Protein AF-A0A1L4FRP1-F1 (afdb_monomer)

Foldseek 3Di:
DFWAWDWDDDPNFTWIWTWDDDDDPDPTDDIATQGTPVVLCVVLVNDDCVLLRVLRRVFDPPDDSVVSSVSSVVVSVVSSVVPVVVVVVVVVVVVVPD

Solvent-accessible surface area (backbone atoms only — not comparable to full-atom values): 5784 Å² total; per-residue (Å²): 127,47,30,42,68,42,78,43,82,51,96,95,40,46,32,31,31,42,31,31,72,44,67,95,92,57,61,74,65,54,74,37,81,76,45,48,41,64,62,50,28,62,78,40,70,48,90,55,70,69,82,51,37,61,54,33,53,68,42,61,70,86,50,54,68,65,57,39,50,52,50,49,54,57,64,46,59,69,55,40,60,54,57,65,49,55,56,56,56,55,59,61,62,70,68,75,78,117

Nearest PDB structures (foldseek):
  5nbq-assembly1_G  TM=6.083E-01  e=4.442E+00  Borreliella burgdorferi
  8qbn-assembly1_Y  TM=4.704E-01  e=4.442E+00  Homo sapiens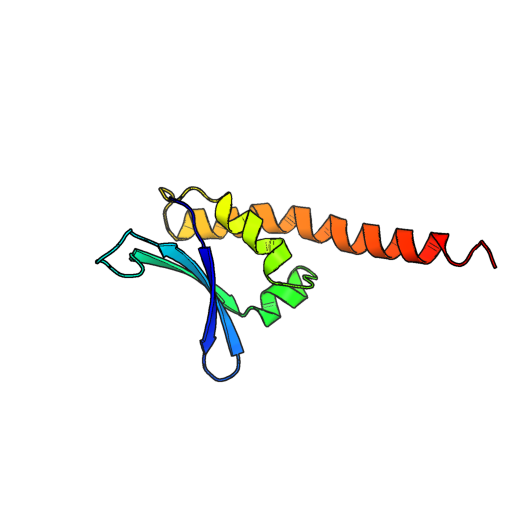
  1c8o-assembly1_A  TM=4.047E-01  e=7.474E+00  Cowpox virus
  5yvq-assembly1_A  TM=3.290E-01  e=8.512E+00  Muvirus mu

Structure (mmCIF, N/CA/C/O backbone):
data_AF-A0A1L4FRP1-F1
#
_entry.id   AF-A0A1L4FRP1-F1
#
loop_
_atom_site.group_PDB
_atom_site.id
_atom_site.type_symbol
_atom_site.label_atom_id
_atom_site.label_alt_id
_atom_site.label_comp_id
_atom_site.label_asym_id
_atom_site.label_entity_id
_atom_site.label_seq_id
_atom_site.pdbx_PDB_ins_code
_atom_site.Cartn_x
_atom_site.Cartn_y
_atom_site.Cartn_z
_atom_site.occupancy
_atom_site.B_iso_or_equiv
_atom_site.auth_seq_id
_atom_site.auth_comp_id
_atom_site.auth_asym_id
_atom_site.auth_atom_id
_atom_site.pdbx_PDB_model_num
ATOM 1 N N . MET A 1 1 ? 6.339 -2.616 -16.419 1.00 69.31 1 MET A N 1
ATOM 2 C CA . MET A 1 1 ? 6.358 -3.382 -15.150 1.00 69.31 1 MET A CA 1
ATOM 3 C C . MET A 1 1 ? 5.771 -2.464 -14.110 1.00 69.31 1 MET A C 1
ATOM 5 O O . MET A 1 1 ? 6.234 -1.338 -14.045 1.00 69.31 1 MET A O 1
ATOM 9 N N . ASN A 1 2 ? 4.782 -2.918 -13.345 1.00 75.56 2 ASN A N 1
ATOM 10 C CA . ASN A 1 2 ? 4.102 -2.069 -12.369 1.00 75.56 2 ASN A CA 1
ATOM 11 C C . ASN A 1 2 ? 4.174 -2.732 -10.994 1.00 75.56 2 ASN A C 1
ATOM 13 O O . ASN A 1 2 ? 4.260 -3.963 -10.899 1.00 75.56 2 ASN A O 1
ATOM 17 N N . TYR A 1 3 ? 4.122 -1.927 -9.935 1.00 82.62 3 TYR A N 1
ATOM 18 C CA . TYR A 1 3 ? 3.910 -2.462 -8.600 1.00 82.62 3 TYR A CA 1
ATOM 19 C C . TYR A 1 3 ? 2.464 -2.940 -8.448 1.00 82.62 3 TYR A C 1
ATOM 21 O O . TYR A 1 3 ? 1.508 -2.229 -8.752 1.00 82.62 3 TYR A O 1
ATOM 29 N N . ASN A 1 4 ? 2.317 -4.148 -7.915 1.00 84.25 4 ASN A N 1
ATOM 30 C CA . ASN A 1 4 ? 1.053 -4.691 -7.456 1.00 84.25 4 ASN A CA 1
ATOM 31 C C . ASN A 1 4 ? 0.941 -4.518 -5.947 1.00 84.25 4 ASN A C 1
ATOM 33 O O . ASN A 1 4 ? 1.880 -4.794 -5.198 1.00 84.25 4 ASN A O 1
ATOM 37 N N . LEU A 1 5 ? -0.230 -4.084 -5.501 1.00 87.44 5 LEU A N 1
ATOM 38 C CA . LEU A 1 5 ? -0.518 -3.937 -4.087 1.00 87.44 5 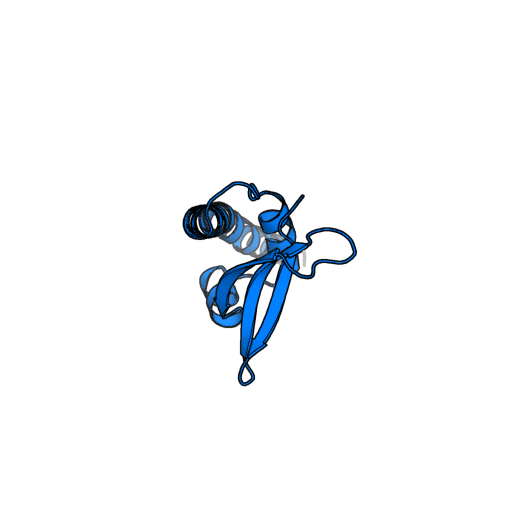LEU A CA 1
ATOM 39 C C . LEU A 1 5 ? -1.047 -5.261 -3.526 1.00 87.44 5 LEU A C 1
ATOM 41 O O . LEU A 1 5 ? -2.083 -5.763 -3.965 1.00 87.44 5 LEU A O 1
ATOM 45 N N . CYS A 1 6 ? -0.346 -5.819 -2.544 1.00 86.31 6 CYS A N 1
ATOM 46 C CA . CYS A 1 6 ? -0.690 -7.090 -1.922 1.00 86.31 6 CYS A CA 1
ATOM 47 C C . CYS A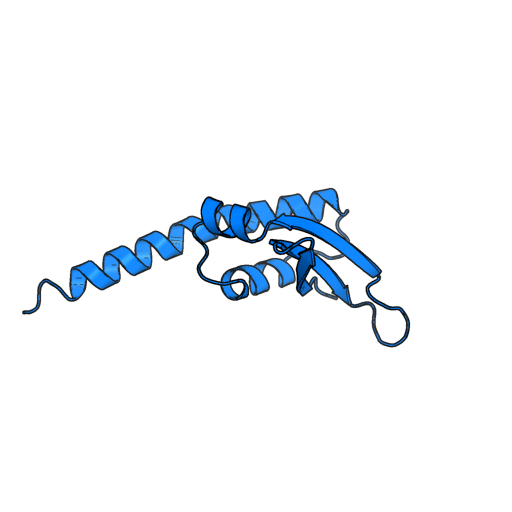 1 6 ? -0.906 -6.927 -0.417 1.00 86.31 6 CYS A C 1
ATOM 49 O O . CYS A 1 6 ? -0.165 -6.216 0.264 1.00 86.31 6 CYS A O 1
ATOM 51 N N . LYS A 1 7 ? -1.901 -7.646 0.116 1.00 88.19 7 LYS A N 1
ATOM 52 C CA . LYS A 1 7 ? -2.057 -7.841 1.560 1.00 88.19 7 LYS A CA 1
ATOM 53 C C . LYS A 1 7 ? -1.440 -9.172 1.943 1.00 88.19 7 LYS A C 1
ATOM 55 O O . LYS A 1 7 ? -1.809 -10.210 1.402 1.00 88.19 7 LYS A O 1
ATOM 60 N N . LYS A 1 8 ? -0.545 -9.145 2.916 1.00 87.19 8 LYS A N 1
ATOM 61 C CA . LYS A 1 8 ? 0.028 -10.329 3.538 1.00 87.19 8 LYS A CA 1
ATOM 62 C C . LYS A 1 8 ? -0.536 -10.456 4.943 1.00 87.19 8 LYS A C 1
ATOM 64 O O . LYS A 1 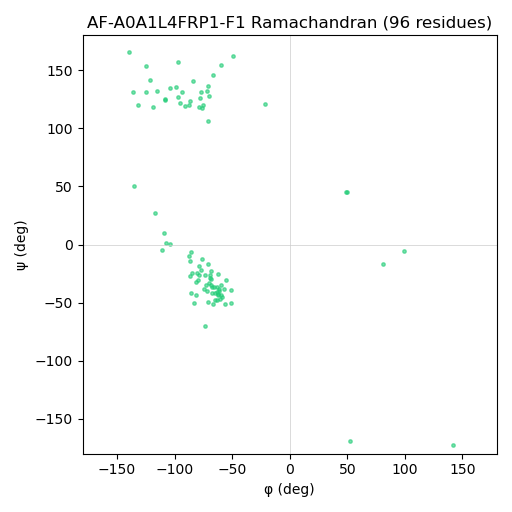8 ? -0.438 -9.521 5.730 1.00 87.19 8 LYS A O 1
ATOM 69 N N . LYS A 1 9 ? -1.134 -11.600 5.272 1.00 87.12 9 LYS A N 1
ATOM 70 C CA . LYS A 1 9 ? -1.569 -11.870 6.645 1.00 87.12 9 LYS A CA 1
ATOM 71 C C . LYS A 1 9 ? -0.336 -12.209 7.487 1.00 87.12 9 LYS A C 1
ATOM 73 O O . LYS A 1 9 ? 0.374 -13.162 7.181 1.00 87.12 9 LYS A O 1
ATOM 78 N N . GLN A 1 10 ? -0.077 -11.420 8.521 1.00 84.06 10 GLN A N 1
ATOM 79 C CA . GLN A 1 10 ? 0.997 -11.629 9.487 1.00 84.06 10 GLN A CA 1
ATOM 80 C C . GLN A 1 10 ? 0.425 -11.496 10.894 1.00 84.06 10 GLN A C 1
ATOM 82 O O . GLN A 1 10 ? -0.108 -10.451 11.251 1.00 84.06 10 GLN A O 1
ATOM 87 N N . ASN A 1 11 ? 0.535 -12.566 11.683 1.00 82.69 11 ASN A N 1
ATOM 88 C CA . ASN A 1 11 ? 0.115 -12.600 13.086 1.00 82.69 11 ASN A CA 1
ATOM 89 C C . ASN A 1 11 ? -1.318 -12.072 13.326 1.00 82.69 11 ASN A C 1
ATOM 91 O O . ASN A 1 11 ? -1.553 -11.228 14.185 1.00 82.69 11 ASN A O 1
ATOM 95 N N . GLY A 1 12 ? -2.270 -12.496 12.488 1.00 85.62 12 GLY A N 1
ATOM 96 C CA . GLY A 1 12 ? -3.671 -12.055 12.558 1.00 85.62 12 GLY A CA 1
ATOM 97 C C . GLY A 1 12 ? -3.963 -10.692 11.921 1.00 85.62 12 GLY A C 1
ATOM 98 O O . GLY A 1 12 ? -5.113 -10.440 11.575 1.00 85.62 12 GLY A O 1
ATOM 99 N N . LYS A 1 13 ? -2.944 -9.865 11.666 1.00 88.19 13 LYS A N 1
ATOM 100 C CA . LYS A 1 13 ? -3.079 -8.554 11.021 1.00 88.19 13 LYS A CA 1
ATOM 101 C C . LYS A 1 13 ? -2.784 -8.621 9.528 1.00 88.19 13 LYS A C 1
ATOM 103 O O . LYS A 1 13 ? -2.074 -9.507 9.046 1.00 88.19 13 LYS A O 1
ATOM 108 N N . TYR A 1 14 ? -3.306 -7.655 8.781 1.00 90.00 14 TYR A N 1
ATOM 109 C CA . TYR A 1 14 ? -2.980 -7.492 7.367 1.00 90.00 14 TYR A CA 1
ATOM 110 C C . TYR A 1 14 ? -1.853 -6.479 7.207 1.00 90.00 14 TYR A C 1
ATOM 112 O O . TYR A 1 14 ? -1.983 -5.329 7.610 1.00 90.00 14 TYR A O 1
ATOM 120 N N . TYR A 1 15 ? -0.758 -6.905 6.592 1.00 90.50 15 TYR A N 1
ATOM 121 C CA . TYR A 1 15 ? 0.374 -6.065 6.237 1.00 90.50 15 TYR A CA 1
ATOM 122 C C . TYR A 1 15 ? 0.353 -5.762 4.740 1.00 90.50 15 TYR A C 1
ATOM 124 O O . TYR A 1 15 ? 0.120 -6.647 3.916 1.00 90.50 15 TYR A O 1
ATOM 132 N N . LEU A 1 16 ? 0.570 -4.506 4.383 1.00 89.88 16 LEU A N 1
ATOM 133 C CA . LEU A 1 16 ? 0.543 -4.013 3.016 1.00 89.88 16 LEU A CA 1
ATOM 134 C C . LEU A 1 16 ? 1.941 -4.019 2.409 1.00 89.88 16 LEU A C 1
ATOM 136 O O . LEU A 1 16 ? 2.900 -3.511 2.998 1.00 89.88 16 LEU A O 1
ATOM 140 N N . VAL A 1 17 ? 2.039 -4.578 1.206 1.00 90.12 17 VAL A N 1
ATOM 141 C CA . VAL A 1 17 ? 3.298 -4.734 0.482 1.00 90.12 17 VAL A CA 1
ATOM 142 C C . VAL A 1 17 ? 3.096 -4.353 -0.980 1.00 90.12 17 VAL A C 1
ATOM 144 O O . VAL A 1 17 ? 2.161 -4.833 -1.621 1.00 90.12 17 VAL A O 1
ATOM 147 N N . LEU A 1 18 ? 3.987 -3.521 -1.518 1.00 88.31 18 LEU A N 1
ATOM 148 C CA . LEU A 1 18 ? 4.119 -3.318 -2.961 1.00 88.31 18 LEU A CA 1
ATOM 149 C C . LEU A 1 18 ? 5.056 -4.385 -3.514 1.00 88.31 18 LEU A C 1
ATOM 151 O O . LEU A 1 18 ? 6.193 -4.497 -3.061 1.00 88.31 18 LEU A O 1
ATOM 155 N N . ALA A 1 19 ? 4.597 -5.162 -4.484 1.00 86.81 19 ALA A N 1
ATOM 156 C CA . ALA A 1 19 ? 5.374 -6.231 -5.087 1.00 86.81 19 ALA A CA 1
ATOM 157 C C . ALA A 1 19 ? 5.449 -6.057 -6.604 1.00 86.81 19 ALA A C 1
ATOM 159 O O . ALA A 1 19 ? 4.427 -5.880 -7.264 1.00 86.81 19 ALA A O 1
ATOM 160 N N . ILE A 1 20 ? 6.650 -6.151 -7.173 1.00 81.44 20 ILE A N 1
ATOM 161 C CA . ILE A 1 20 ? 6.820 -6.225 -8.629 1.00 81.44 20 ILE A CA 1
ATOM 162 C C . ILE A 1 20 ? 6.818 -7.695 -9.029 1.00 81.44 20 ILE A C 1
ATOM 164 O O . ILE A 1 20 ? 7.701 -8.465 -8.631 1.00 81.44 20 ILE A O 1
ATOM 168 N N . SER A 1 21 ? 5.852 -8.080 -9.857 1.00 68.62 21 SER A N 1
ATOM 169 C CA . SER A 1 21 ? 5.897 -9.365 -10.547 1.00 68.62 21 SER A CA 1
ATOM 170 C C . SER A 1 21 ? 6.990 -9.307 -11.615 1.00 68.62 21 SER A C 1
ATOM 172 O O . SER A 1 21 ? 6.827 -8.664 -12.652 1.00 68.62 21 SER A O 1
ATOM 174 N N . LYS A 1 22 ? 8.123 -9.973 -11.368 1.00 60.12 22 LYS A N 1
ATOM 175 C CA . LYS A 1 22 ? 9.075 -10.298 -12.435 1.00 60.12 22 LYS A CA 1
ATOM 176 C C . LYS A 1 22 ? 8.482 -11.492 -13.182 1.00 60.12 22 LYS A C 1
ATOM 178 O O . LYS A 1 22 ? 8.072 -12.457 -12.549 1.00 60.12 22 LYS A O 1
ATOM 183 N N . GLY A 1 23 ? 8.343 -11.379 -14.501 1.00 54.34 23 GLY A N 1
ATOM 184 C CA . GLY A 1 23 ? 7.654 -12.361 -15.342 1.00 54.34 23 GLY A CA 1
ATOM 185 C C . GLY A 1 23 ? 8.076 -13.823 -15.119 1.00 54.34 23 GLY A C 1
ATOM 186 O O . GLY A 1 23 ? 9.121 -14.117 -14.536 1.00 54.34 23 GLY A O 1
ATOM 187 N N . PHE A 1 24 ? 7.201 -14.715 -15.591 1.00 43.19 24 PHE A N 1
ATOM 188 C CA . PHE A 1 24 ? 7.222 -16.181 -15.509 1.00 43.19 24 PHE A CA 1
ATOM 189 C C . PHE A 1 24 ? 8.619 -16.796 -15.260 1.00 43.19 24 PHE A C 1
ATOM 191 O O . PHE A 1 24 ? 9.518 -16.659 -16.084 1.00 43.19 24 PHE A O 1
ATOM 198 N N . LYS A 1 25 ? 8.743 -17.538 -14.144 1.00 50.03 25 LYS A N 1
ATOM 199 C CA . LYS A 1 25 ? 9.893 -18.341 -13.649 1.00 50.03 25 LYS A CA 1
ATOM 200 C C . LYS A 1 25 ? 10.814 -17.743 -12.569 1.00 50.03 25 LYS A C 1
ATOM 202 O O . LYS A 1 25 ? 11.629 -18.497 -12.048 1.00 50.03 25 LYS A O 1
ATOM 207 N N . LYS A 1 26 ? 10.685 -16.477 -12.141 1.00 49.16 26 LYS A N 1
ATOM 208 C CA . LYS A 1 26 ? 11.539 -15.913 -11.059 1.00 49.16 26 LYS A CA 1
ATOM 209 C C . LYS A 1 26 ? 10.793 -15.097 -9.987 1.00 49.16 26 LYS A C 1
ATOM 211 O O . LYS A 1 26 ? 11.220 -13.999 -9.659 1.00 49.16 26 LYS A O 1
ATOM 216 N N . GLY A 1 27 ? 9.720 -15.647 -9.411 1.00 55.56 27 GLY A N 1
ATOM 217 C CA . GLY A 1 27 ? 9.106 -15.153 -8.163 1.00 55.56 27 GLY A CA 1
ATOM 218 C C . GLY A 1 27 ? 8.750 -13.652 -8.102 1.00 55.56 27 GLY A C 1
ATOM 219 O O . GLY A 1 27 ? 8.766 -12.924 -9.093 1.00 55.56 27 GLY A O 1
ATOM 220 N N . TYR A 1 28 ? 8.404 -13.170 -6.907 1.00 55.44 28 TYR A N 1
ATOM 221 C CA . TYR A 1 28 ? 8.313 -11.731 -6.642 1.00 55.44 28 TYR A CA 1
ATOM 222 C C . TYR A 1 28 ? 9.729 -11.192 -6.438 1.00 55.44 28 TYR A C 1
ATOM 224 O O . TYR A 1 28 ? 10.414 -11.630 -5.519 1.00 55.44 28 TYR A O 1
ATOM 232 N N . GLY A 1 29 ? 10.177 -10.270 -7.294 1.00 64.69 29 GLY A N 1
ATOM 233 C CA . GLY A 1 29 ? 11.542 -9.741 -7.228 1.00 64.69 29 GLY A CA 1
ATOM 234 C C . GLY A 1 29 ? 11.733 -8.788 -6.049 1.00 64.69 29 GLY A C 1
ATOM 235 O O . GLY A 1 29 ? 12.412 -9.109 -5.080 1.00 64.69 29 GLY A O 1
ATOM 236 N N . SER A 1 30 ? 11.112 -7.610 -6.144 1.00 72.12 30 SER A N 1
ATOM 237 C CA . SER A 1 30 ? 11.190 -6.560 -5.125 1.00 72.12 30 SER A CA 1
ATOM 238 C C . SER A 1 30 ? 9.858 -6.445 -4.397 1.00 72.12 30 SER A C 1
ATOM 240 O O . SER A 1 30 ? 8.817 -6.259 -5.029 1.00 72.12 30 SER A O 1
ATOM 242 N N . GLN A 1 31 ? 9.914 -6.564 -3.071 1.00 82.75 31 GLN A N 1
ATOM 243 C CA . GLN A 1 31 ? 8.804 -6.306 -2.161 1.00 82.75 31 GLN A CA 1
ATOM 244 C C . GLN A 1 31 ? 9.159 -5.115 -1.272 1.00 82.75 31 GLN A C 1
ATOM 246 O O . GLN A 1 31 ? 10.249 -5.070 -0.698 1.00 82.75 31 GLN A O 1
ATOM 251 N N . ILE A 1 32 ? 8.240 -4.163 -1.156 1.00 87.00 32 ILE A N 1
ATOM 252 C CA . ILE A 1 32 ? 8.388 -2.969 -0.325 1.00 87.00 32 ILE A CA 1
ATOM 253 C C . ILE A 1 32 ? 7.286 -2.990 0.726 1.00 87.00 32 ILE A C 1
ATOM 255 O O . ILE A 1 32 ? 6.100 -2.968 0.399 1.00 87.00 32 ILE A O 1
ATOM 259 N N . GLY A 1 33 ? 7.687 -3.036 1.995 1.00 89.38 33 GLY A N 1
ATOM 260 C CA . GLY A 1 33 ? 6.767 -2.987 3.125 1.00 89.38 33 GLY A CA 1
ATOM 261 C C . GLY A 1 33 ? 6.247 -1.573 3.367 1.00 89.38 33 GLY A C 1
ATOM 262 O O . GLY A 1 33 ? 7.013 -0.660 3.701 1.00 89.38 33 GLY A O 1
ATOM 263 N N . LEU A 1 34 ? 4.935 -1.396 3.226 1.00 88.12 34 LEU A N 1
ATOM 264 C CA . LEU A 1 34 ? 4.281 -0.116 3.477 1.00 88.12 34 LEU A CA 1
ATOM 265 C C . LEU A 1 34 ? 3.932 0.050 4.958 1.00 88.12 34 LEU A C 1
ATOM 267 O O . LEU A 1 34 ? 4.152 1.124 5.513 1.00 88.12 34 LEU A O 1
ATOM 271 N N . GLY A 1 35 ? 3.444 -1.013 5.601 1.00 89.50 35 GLY A N 1
ATOM 272 C CA . GLY A 1 35 ? 2.956 -0.986 6.980 1.00 89.50 35 GLY A CA 1
ATOM 273 C C . GLY A 1 35 ? 1.719 -1.861 7.162 1.00 89.50 35 GLY A C 1
ATOM 274 O O . GLY A 1 35 ? 1.319 -2.582 6.248 1.00 89.50 35 GLY A O 1
ATOM 275 N N . TYR A 1 36 ? 1.094 -1.795 8.335 1.00 90.19 36 TYR A N 1
ATOM 276 C CA . TYR A 1 36 ? -0.179 -2.472 8.575 1.00 90.19 36 TYR A CA 1
ATOM 277 C C . TYR A 1 36 ? -1.315 -1.780 7.819 1.00 90.19 36 TYR A C 1
ATOM 279 O O . TYR A 1 36 ? -1.417 -0.556 7.790 1.00 90.19 36 TYR A O 1
ATOM 287 N N . TRP A 1 37 ? -2.173 -2.582 7.190 1.00 89.06 37 TRP A N 1
ATOM 288 C CA . TRP A 1 37 ? -3.331 -2.089 6.454 1.00 89.06 37 TRP A CA 1
ATOM 289 C C . TRP A 1 37 ? -4.295 -1.338 7.359 1.00 89.06 37 TRP A C 1
ATOM 291 O O . TRP A 1 37 ? -4.809 -0.319 6.932 1.00 89.06 37 TRP A O 1
ATOM 301 N N . GLU A 1 38 ? -4.518 -1.808 8.583 1.00 87.12 38 GLU A N 1
ATOM 302 C CA . GLU A 1 38 ? -5.458 -1.181 9.516 1.00 87.12 38 GLU A CA 1
ATOM 303 C C . GLU A 1 38 ? -5.019 0.241 9.888 1.00 87.12 38 GLU A C 1
ATOM 305 O O . GLU A 1 38 ? -5.801 1.169 9.707 1.00 87.12 38 GLU A O 1
ATOM 310 N N . ASP A 1 39 ? -3.746 0.438 10.246 1.00 87.88 39 ASP A N 1
ATOM 311 C CA . ASP A 1 39 ? -3.174 1.765 10.502 1.00 87.88 39 ASP A CA 1
ATOM 312 C C . ASP A 1 39 ? -3.277 2.700 9.288 1.00 87.88 39 ASP A C 1
ATOM 314 O O . ASP A 1 39 ? -3.645 3.865 9.415 1.00 87.88 39 ASP A O 1
ATOM 318 N N . ILE A 1 40 ? -2.955 2.207 8.086 1.00 85.00 40 ILE A N 1
ATOM 319 C CA . ILE A 1 40 ? -3.034 3.013 6.856 1.00 85.00 40 ILE A CA 1
ATOM 320 C C . ILE A 1 40 ? -4.498 3.340 6.536 1.00 85.00 40 ILE A C 1
ATOM 322 O O . ILE A 1 40 ? -4.819 4.467 6.163 1.00 85.00 40 ILE A O 1
ATOM 326 N N . LYS A 1 41 ? -5.394 2.366 6.694 1.00 84.38 41 LYS A N 1
ATOM 327 C CA . LYS A 1 41 ? -6.826 2.524 6.461 1.00 84.38 41 LYS A CA 1
ATOM 328 C C . LYS A 1 41 ? -7.405 3.595 7.378 1.00 84.38 41 LYS A C 1
ATOM 330 O O . LYS A 1 41 ? -8.115 4.468 6.893 1.00 84.38 41 LYS A O 1
ATOM 335 N N . GLU A 1 42 ? -7.073 3.553 8.663 1.00 84.38 42 GLU A N 1
ATOM 336 C CA . GLU A 1 42 ? -7.528 4.527 9.655 1.00 84.38 42 GLU A CA 1
ATOM 337 C C . GLU A 1 42 ? -6.929 5.914 9.389 1.00 84.38 42 GLU A C 1
ATOM 339 O O . GLU A 1 42 ? -7.660 6.889 9.214 1.00 84.38 42 GLU A O 1
ATOM 344 N N . LYS A 1 43 ? -5.603 5.992 9.229 1.00 84.69 43 LYS A N 1
ATOM 345 C CA . LYS A 1 43 ? -4.874 7.252 9.023 1.00 84.69 43 LYS A CA 1
ATOM 346 C C . LYS A 1 43 ? -5.307 8.015 7.773 1.00 84.69 43 LYS A C 1
ATOM 348 O O . LYS A 1 43 ? -5.280 9.242 7.771 1.00 84.69 43 LYS A O 1
ATOM 353 N N . TYR A 1 44 ? -5.662 7.297 6.710 1.00 80.12 44 TYR A N 1
ATOM 354 C CA . TYR A 1 44 ? -6.055 7.882 5.427 1.00 80.12 44 TYR A CA 1
ATOM 355 C C . TYR A 1 44 ? -7.552 7.727 5.126 1.00 80.12 44 TYR A C 1
ATOM 357 O O . TYR A 1 44 ? -7.970 8.032 4.008 1.00 80.12 44 TYR A O 1
ATOM 365 N N . SER A 1 45 ? -8.362 7.284 6.097 1.00 79.88 45 SER A N 1
ATOM 366 C CA . SER A 1 45 ? -9.816 7.086 5.947 1.00 79.88 45 SER A CA 1
ATOM 367 C C . SER A 1 45 ? -10.193 6.299 4.682 1.00 79.88 45 SER A C 1
ATOM 369 O O . SER A 1 45 ? -11.083 6.681 3.923 1.00 79.88 45 SER A O 1
ATOM 371 N N . LEU A 1 46 ? -9.476 5.205 4.423 1.00 80.62 46 LEU A N 1
ATOM 372 C CA . LEU A 1 46 ? -9.689 4.375 3.239 1.00 80.62 46 LEU A CA 1
ATOM 373 C C . LEU A 1 46 ? -10.822 3.379 3.488 1.00 80.62 46 LEU A C 1
ATOM 375 O O . LEU A 1 46 ? -10.918 2.780 4.560 1.00 80.62 46 LEU A O 1
ATOM 379 N N . SER A 1 47 ? -11.655 3.144 2.478 1.00 80.06 47 SER A N 1
ATOM 380 C CA . SER A 1 47 ? -12.688 2.108 2.563 1.00 80.06 47 SER A CA 1
ATOM 381 C C . SER A 1 47 ? -12.101 0.742 2.221 1.00 80.06 47 SER A C 1
ATOM 383 O O . SER A 1 47 ? -12.207 -0.199 3.015 1.00 80.06 47 SER A O 1
ATOM 385 N N . SER A 1 48 ? -11.392 0.662 1.091 1.00 81.69 48 SER A N 1
ATOM 386 C CA . SER A 1 48 ? -10.866 -0.583 0.546 1.00 81.69 48 SER A CA 1
ATOM 387 C C . SER A 1 48 ? -9.454 -0.425 -0.014 1.00 81.69 48 SER A C 1
ATOM 389 O O . SER A 1 48 ? -8.934 0.665 -0.223 1.00 81.69 48 SER A O 1
ATOM 391 N N . ILE A 1 49 ? -8.795 -1.562 -0.253 1.00 82.00 49 ILE A N 1
ATOM 392 C CA . ILE A 1 49 ? -7.471 -1.572 -0.894 1.00 82.00 49 ILE A CA 1
ATOM 393 C C . ILE A 1 49 ? -7.543 -1.147 -2.364 1.00 82.00 49 ILE A C 1
ATOM 395 O O . ILE A 1 49 ? -6.545 -0.724 -2.933 1.00 82.00 49 ILE A O 1
ATOM 399 N N . GLU A 1 50 ? -8.710 -1.275 -2.986 1.00 81.44 50 GLU A N 1
ATOM 400 C CA . GLU A 1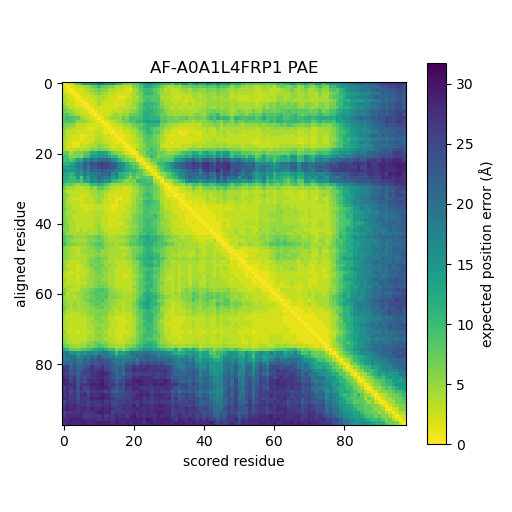 50 ? -8.920 -0.931 -4.391 1.00 81.44 50 GLU A CA 1
ATOM 401 C C . GLU A 1 50 ? -8.705 0.562 -4.644 1.00 81.44 50 GLU A C 1
ATOM 403 O O . GLU A 1 50 ? -8.038 0.902 -5.619 1.00 81.44 50 GLU A O 1
ATOM 408 N N . ASP A 1 51 ? -9.103 1.421 -3.696 1.00 76.88 51 ASP A N 1
ATOM 409 C CA . ASP A 1 51 ? -8.874 2.873 -3.728 1.00 76.88 51 ASP A CA 1
ATOM 410 C C . ASP A 1 51 ? -7.389 3.242 -3.897 1.00 76.88 51 ASP A C 1
ATOM 412 O O . ASP A 1 51 ? -7.036 4.263 -4.484 1.00 76.88 51 ASP A O 1
ATOM 416 N N . ILE A 1 52 ? -6.495 2.394 -3.382 1.00 84.25 52 ILE A N 1
ATOM 417 C CA . ILE A 1 52 ? -5.045 2.628 -3.363 1.00 84.25 52 ILE A CA 1
ATOM 418 C C . ILE A 1 52 ? -4.275 1.688 -4.294 1.00 84.25 52 ILE A C 1
ATOM 420 O O . ILE A 1 52 ? -3.062 1.828 -4.469 1.00 84.25 52 ILE A O 1
ATOM 424 N N . LYS A 1 53 ? -4.969 0.737 -4.923 1.00 84.38 53 LYS A N 1
ATOM 425 C CA . LYS A 1 53 ? -4.382 -0.200 -5.882 1.00 84.38 53 LYS A CA 1
ATOM 426 C C . LYS A 1 53 ? -3.942 0.524 -7.152 1.00 84.38 53 LYS A C 1
ATOM 428 O O . LYS A 1 53 ? -2.885 0.208 -7.693 1.00 84.38 53 LYS A O 1
ATOM 433 N N . GLU A 1 54 ? -4.702 1.526 -7.592 1.00 84.38 54 GLU A N 1
ATOM 434 C CA . GLU A 1 54 ? -4.324 2.358 -8.739 1.00 84.38 54 GLU A CA 1
ATOM 435 C C . GLU A 1 54 ? -3.069 3.193 -8.443 1.00 84.38 54 GLU A C 1
ATOM 437 O O . GLU A 1 54 ? -2.200 3.331 -9.302 1.00 84.38 54 GLU A O 1
ATOM 442 N N . ILE A 1 55 ? -2.924 3.685 -7.206 1.00 85.94 55 ILE A N 1
ATOM 443 C CA . ILE A 1 55 ? -1.739 4.438 -6.771 1.00 85.94 55 ILE A CA 1
ATOM 444 C C . ILE A 1 55 ? -0.480 3.582 -6.921 1.00 85.94 55 ILE A C 1
ATOM 446 O O . ILE A 1 55 ? 0.514 4.064 -7.450 1.00 85.94 55 ILE A O 1
ATOM 450 N N . ALA A 1 56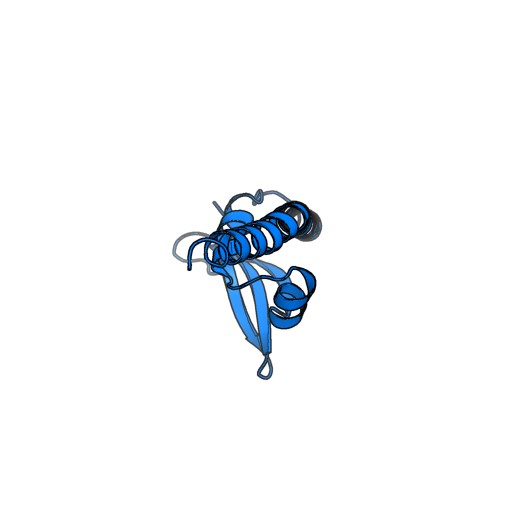 ? -0.536 2.304 -6.533 1.00 85.94 56 ALA A N 1
ATOM 451 C CA . ALA A 1 56 ? 0.583 1.377 -6.701 1.00 85.94 56 ALA A CA 1
ATOM 452 C C . ALA A 1 56 ? 1.033 1.253 -8.166 1.00 85.94 56 ALA A C 1
ATOM 454 O O . ALA A 1 56 ? 2.228 1.220 -8.438 1.00 85.94 56 ALA A O 1
ATOM 455 N N . SER A 1 57 ? 0.091 1.250 -9.113 1.00 84.38 57 SER A N 1
ATOM 456 C CA . SER A 1 57 ? 0.417 1.176 -10.544 1.00 84.38 57 SER A CA 1
ATOM 457 C C . SER A 1 57 ? 1.045 2.454 -11.107 1.00 84.38 57 SER A C 1
ATOM 459 O O . SER A 1 57 ? 1.634 2.392 -12.181 1.00 84.38 57 SER A O 1
ATOM 461 N N . LYS A 1 58 ? 0.939 3.590 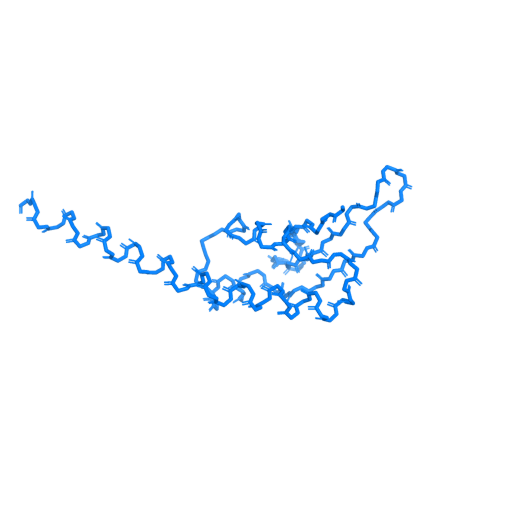-10.401 1.00 85.88 58 LYS A N 1
ATOM 462 C CA . LYS A 1 58 ? 1.549 4.873 -10.791 1.00 85.88 58 LYS A CA 1
ATOM 463 C C . LYS A 1 58 ? 2.992 5.034 -10.306 1.00 85.88 58 LYS A C 1
ATOM 465 O O . LYS A 1 58 ? 3.664 5.946 -10.769 1.00 85.88 58 LYS A O 1
ATOM 470 N N . ILE A 1 59 ? 3.451 4.189 -9.381 1.00 86.44 59 ILE A N 1
ATOM 471 C CA . ILE A 1 59 ? 4.809 4.267 -8.829 1.00 86.44 59 ILE A CA 1
ATOM 472 C C . ILE A 1 59 ? 5.809 3.697 -9.825 1.00 86.44 59 ILE A C 1
ATOM 474 O O . ILE A 1 59 ? 5.634 2.577 -10.317 1.00 86.44 59 ILE A O 1
ATOM 478 N N . ASP A 1 60 ? 6.883 4.442 -10.069 1.00 84.31 60 ASP A N 1
ATOM 479 C CA . ASP A 1 60 ? 7.950 3.990 -10.950 1.00 84.31 60 ASP A CA 1
ATOM 480 C C . ASP A 1 60 ? 8.744 2.836 -10.309 1.00 84.31 60 ASP A C 1
ATOM 482 O O . ASP A 1 60 ? 9.200 2.893 -9.164 1.00 84.31 60 ASP A O 1
ATOM 486 N N . VAL A 1 61 ? 8.883 1.740 -11.056 1.00 82.19 61 VAL A N 1
ATOM 487 C CA . VAL A 1 61 ? 9.532 0.501 -10.598 1.00 82.19 61 VAL A CA 1
ATOM 488 C C . VAL A 1 61 ? 11.057 0.571 -10.551 1.00 82.19 61 VAL A C 1
ATOM 490 O O . VAL A 1 61 ? 11.674 -0.328 -9.980 1.00 82.19 61 VAL A O 1
ATOM 493 N N . ASN A 1 62 ? 11.659 1.603 -11.142 1.00 82.44 62 ASN A N 1
ATOM 494 C CA . ASN A 1 62 ? 13.100 1.846 -11.120 1.00 82.44 62 ASN A CA 1
ATOM 495 C C . ASN A 1 62 ? 13.530 2.660 -9.893 1.00 82.44 62 ASN A C 1
ATOM 497 O O . ASN A 1 62 ? 14.728 2.782 -9.639 1.00 82.44 62 ASN A O 1
ATOM 501 N N . LEU A 1 63 ? 12.577 3.205 -9.127 1.00 82.25 63 LEU A N 1
ATOM 502 C CA . LEU A 1 63 ? 12.865 3.882 -7.868 1.00 82.25 63 LEU A CA 1
ATOM 503 C C . LEU A 1 63 ? 13.398 2.901 -6.822 1.00 82.25 63 LEU A C 1
ATOM 505 O O . LEU A 1 63 ? 12.966 1.746 -6.738 1.00 82.25 63 LEU A O 1
ATOM 509 N N . ASP A 1 64 ? 14.300 3.394 -5.972 1.00 84.19 64 ASP A N 1
ATOM 510 C CA . ASP A 1 64 ? 14.719 2.654 -4.786 1.00 84.19 64 ASP A CA 1
ATOM 511 C C . ASP A 1 64 ? 13.519 2.375 -3.863 1.00 84.19 64 ASP A C 1
ATOM 513 O O . ASP A 1 64 ? 12.521 3.104 -3.853 1.00 84.19 64 ASP A O 1
ATOM 517 N N . LYS A 1 65 ? 13.623 1.316 -3.053 1.00 82.94 65 LYS A N 1
ATOM 518 C CA . LYS A 1 65 ? 12.579 0.891 -2.113 1.00 82.94 65 LYS A CA 1
ATOM 519 C C . LYS A 1 65 ? 12.089 2.032 -1.221 1.00 82.94 65 LYS A C 1
ATOM 521 O O . LYS A 1 65 ? 10.892 2.093 -0.933 1.00 82.94 65 LYS A O 1
ATOM 526 N N . GLN A 1 66 ? 12.990 2.905 -0.769 1.00 84.75 66 GLN A N 1
ATOM 527 C CA . GLN A 1 66 ? 12.628 4.039 0.075 1.00 84.75 66 GLN A CA 1
ATOM 528 C C . GLN A 1 66 ? 11.869 5.107 -0.720 1.00 84.75 66 GLN A C 1
ATOM 530 O O . GLN A 1 66 ? 10.767 5.487 -0.324 1.00 84.75 66 GLN A O 1
ATOM 535 N N . SER A 1 67 ? 12.390 5.512 -1.879 1.00 87.62 67 SER A N 1
ATOM 536 C CA . SER A 1 67 ? 11.761 6.523 -2.736 1.00 87.62 67 SER A CA 1
ATOM 537 C C . SER A 1 67 ? 10.383 6.084 -3.238 1.00 87.62 67 SER A C 1
ATOM 539 O O . SER A 1 67 ? 9.428 6.852 -3.161 1.00 87.62 67 SER A O 1
ATOM 541 N N . ALA A 1 68 ? 10.238 4.825 -3.659 1.00 87.00 68 ALA A N 1
ATOM 542 C CA . ALA A 1 68 ? 8.956 4.255 -4.071 1.00 87.00 68 ALA A CA 1
ATOM 543 C C . ALA A 1 68 ? 7.924 4.256 -2.926 1.00 87.00 68 ALA A C 1
ATOM 545 O O . ALA A 1 68 ? 6.741 4.532 -3.142 1.00 87.00 68 ALA A O 1
ATOM 546 N N . LYS A 1 69 ? 8.361 3.985 -1.687 1.00 88.56 69 LYS A N 1
ATOM 547 C CA . LYS A 1 69 ? 7.503 4.072 -0.497 1.00 88.56 69 LYS A CA 1
ATOM 548 C C . LYS A 1 69 ? 7.052 5.510 -0.241 1.00 88.56 69 LYS A C 1
ATOM 550 O O . LYS A 1 69 ? 5.868 5.740 0.001 1.00 88.56 69 LYS A O 1
ATOM 555 N N . GLU A 1 70 ? 7.970 6.469 -0.281 1.00 89.44 70 GLU A N 1
ATOM 556 C CA . GLU A 1 70 ? 7.650 7.885 -0.071 1.00 89.44 70 GLU A CA 1
ATOM 557 C C . GLU A 1 70 ? 6.693 8.418 -1.139 1.00 89.44 70 GLU A C 1
ATOM 559 O O . GLU A 1 70 ? 5.708 9.081 -0.808 1.00 89.44 70 GLU A O 1
ATOM 564 N N . GLU A 1 71 ? 6.923 8.067 -2.403 1.00 89.19 71 GLU A N 1
ATOM 565 C CA . GLU A 1 71 ? 6.068 8.464 -3.518 1.00 89.19 71 GLU A CA 1
ATOM 566 C C . GLU A 1 71 ? 4.655 7.884 -3.391 1.00 89.19 71 GLU A C 1
ATOM 568 O O . GLU A 1 71 ? 3.669 8.607 -3.559 1.00 89.19 71 GLU A O 1
ATOM 573 N N . PHE A 1 72 ? 4.539 6.623 -2.962 1.00 88.69 72 PHE A N 1
ATOM 574 C CA . PHE A 1 72 ? 3.251 6.004 -2.657 1.00 88.69 72 PHE A CA 1
ATOM 575 C C . PHE A 1 72 ? 2.462 6.803 -1.615 1.00 88.69 72 PHE A C 1
ATOM 577 O O . PHE A 1 72 ? 1.309 7.171 -1.851 1.00 88.69 72 PHE A O 1
ATOM 584 N N . PHE A 1 73 ? 3.077 7.139 -0.479 1.00 86.50 73 PHE A N 1
ATOM 585 C CA . PHE A 1 73 ? 2.401 7.929 0.554 1.00 86.50 73 PHE A CA 1
ATOM 586 C C . PHE A 1 73 ? 2.139 9.377 0.125 1.00 86.50 73 PHE A C 1
ATOM 588 O O . PHE A 1 73 ? 1.152 9.976 0.562 1.00 86.50 73 PHE A O 1
ATOM 595 N N . LYS A 1 74 ? 2.982 9.946 -0.742 1.00 87.19 74 LYS A N 1
ATOM 596 C CA . LYS A 1 74 ? 2.781 11.278 -1.322 1.00 87.19 74 LYS A CA 1
ATOM 597 C C . LYS A 1 74 ? 1.545 11.316 -2.218 1.00 87.19 74 LYS A C 1
ATOM 599 O O . LYS A 1 74 ? 0.774 12.263 -2.107 1.00 87.19 74 LYS A O 1
ATOM 604 N N . LEU A 1 75 ? 1.321 10.287 -3.037 1.00 84.75 75 LEU A N 1
ATOM 605 C CA . LEU A 1 75 ? 0.116 10.140 -3.865 1.00 84.75 75 LEU A CA 1
ATOM 606 C C . LEU A 1 75 ? -1.129 9.757 -3.049 1.00 84.75 75 LEU A C 1
ATOM 608 O O . LEU A 1 75 ? -2.252 10.090 -3.435 1.00 84.75 75 LEU A O 1
ATOM 612 N N . LEU A 1 76 ? -0.939 9.101 -1.902 1.00 82.00 76 LEU A N 1
ATOM 613 C CA . LEU A 1 76 ? -2.022 8.747 -0.985 1.00 82.00 76 LEU A CA 1
ATOM 614 C C . LEU A 1 76 ? -2.597 9.963 -0.237 1.00 82.00 76 LEU A C 1
ATOM 616 O O . LEU A 1 76 ? -3.814 10.077 -0.090 1.00 82.00 76 LEU A O 1
ATOM 620 N N . LYS A 1 77 ? -1.740 10.902 0.197 1.00 70.75 77 LYS A N 1
ATOM 621 C CA . LYS A 1 77 ? -2.130 12.124 0.934 1.00 70.75 77 LYS A CA 1
ATOM 622 C C . LYS A 1 77 ? -3.260 12.945 0.272 1.00 70.75 77 LYS A C 1
ATOM 624 O O . LYS A 1 77 ? -4.215 13.261 0.975 1.00 70.75 77 LYS A O 1
ATOM 629 N N . PRO A 1 78 ? -3.211 13.298 -1.028 1.00 61.56 78 PRO A N 1
ATOM 630 C CA . PRO A 1 78 ? -4.253 14.113 -1.660 1.00 61.56 78 PRO A CA 1
ATOM 631 C C . PRO A 1 78 ? -5.546 13.347 -1.987 1.00 61.56 78 PRO A C 1
ATOM 633 O O . PRO A 1 78 ? -6.599 13.973 -2.097 1.00 61.56 78 PRO A O 1
ATOM 636 N N . ASN A 1 79 ? -5.511 12.013 -2.110 1.00 53.84 79 ASN A N 1
ATOM 637 C CA . ASN A 1 79 ? -6.719 11.209 -2.359 1.00 53.84 79 ASN A CA 1
ATOM 638 C C . ASN A 1 79 ? -7.566 10.983 -1.098 1.00 53.84 79 ASN A C 1
ATOM 640 O O . ASN A 1 79 ? -8.783 10.863 -1.195 1.00 53.84 79 ASN A O 1
ATOM 644 N N . SER A 1 80 ? -6.952 11.017 0.087 1.00 50.47 80 SER A N 1
ATOM 645 C CA . SER A 1 80 ? -7.653 10.883 1.374 1.00 50.47 80 SER A CA 1
ATOM 646 C C . SER A 1 80 ? -8.666 12.015 1.632 1.00 50.47 80 SER A C 1
ATOM 648 O O . SER A 1 80 ? -9.671 11.826 2.314 1.00 50.47 80 SER A O 1
ATOM 650 N N . VAL A 1 81 ? -8.461 13.188 1.021 1.00 44.06 81 VAL A N 1
ATOM 651 C CA . VAL A 1 81 ? -9.317 14.367 1.233 1.00 44.06 81 VAL A CA 1
ATOM 652 C C . VAL A 1 81 ? -10.561 14.360 0.331 1.00 44.06 81 VAL A C 1
ATOM 654 O O . VAL A 1 81 ? -11.578 14.950 0.690 1.00 44.06 81 VAL A O 1
ATOM 657 N N . LYS A 1 82 ? -10.547 13.671 -0.820 1.00 45.19 82 LYS A N 1
ATOM 658 C CA . LYS A 1 82 ? -11.688 13.714 -1.756 1.00 45.19 82 LYS A CA 1
ATOM 659 C C . LYS A 1 82 ? -12.851 12.803 -1.351 1.00 45.19 82 LYS A C 1
ATOM 661 O O . LYS A 1 82 ? -14.001 13.181 -1.575 1.00 45.19 82 LYS A O 1
ATOM 666 N N . THR A 1 83 ? -12.603 11.678 -0.681 1.00 44.25 83 THR A N 1
ATOM 667 C CA . THR A 1 83 ? -13.673 10.710 -0.364 1.00 44.25 83 THR A CA 1
ATOM 668 C C . THR A 1 83 ? -14.501 11.098 0.869 1.00 44.25 83 THR A C 1
ATOM 670 O O . THR A 1 83 ? -15.716 10.901 0.873 1.00 44.25 83 THR A O 1
ATOM 673 N N . SER A 1 84 ? -13.909 11.762 1.871 1.00 41.34 84 SER A N 1
ATOM 674 C CA . SER A 1 84 ? -14.675 12.310 3.010 1.00 41.34 84 SER A CA 1
ATOM 675 C C . SER A 1 84 ? -15.570 13.486 2.613 1.00 41.34 84 SER A C 1
ATOM 677 O O . SER A 1 84 ? -16.598 13.739 3.242 1.00 41.34 84 SER A O 1
ATOM 679 N N . ILE A 1 85 ? -15.207 14.203 1.549 1.00 45.81 85 ILE A N 1
ATOM 680 C CA . ILE A 1 85 ? -15.992 15.327 1.048 1.00 45.81 85 ILE A CA 1
ATOM 681 C C . ILE A 1 85 ? -17.149 14.819 0.178 1.00 45.81 85 ILE A C 1
ATOM 683 O O . ILE A 1 85 ? -18.284 15.255 0.367 1.00 45.81 85 ILE A O 1
ATOM 687 N N . GLN A 1 86 ? -16.919 13.842 -0.704 1.00 42.19 86 GLN A N 1
ATOM 688 C CA . GLN A 1 86 ? -17.977 13.368 -1.599 1.00 42.19 86 GLN A CA 1
ATOM 689 C C . GLN A 1 86 ? -19.107 12.625 -0.859 1.00 42.19 86 GLN A C 1
ATOM 691 O O . GLN A 1 86 ? -20.271 12.820 -1.199 1.00 42.19 86 GLN A O 1
ATOM 696 N N . ILE A 1 87 ? -18.811 11.876 0.213 1.00 44.31 87 ILE A N 1
ATOM 697 C CA . ILE A 1 87 ? -19.854 11.203 1.015 1.00 44.31 87 ILE A CA 1
ATOM 698 C C . ILE A 1 87 ? -20.650 12.209 1.866 1.00 44.31 87 ILE A C 1
ATOM 700 O O . ILE A 1 87 ? -21.868 12.077 2.003 1.00 44.31 87 ILE A O 1
ATOM 704 N N . LYS A 1 88 ? -20.009 13.273 2.377 1.00 39.19 88 LYS A N 1
ATOM 705 C CA . LYS A 1 88 ? -20.708 14.311 3.154 1.00 39.19 88 LYS A CA 1
ATOM 706 C C . LYS A 1 88 ? -21.636 15.169 2.286 1.00 39.19 88 LYS A C 1
ATOM 708 O O . LYS A 1 88 ? -22.695 15.573 2.760 1.00 39.19 88 LYS A O 1
ATOM 713 N N . TYR A 1 89 ? -21.283 15.412 1.021 1.00 42.06 89 TYR A N 1
ATOM 714 C CA . TYR A 1 89 ? -22.148 16.150 0.092 1.00 42.06 89 TYR A CA 1
ATOM 715 C C . TYR A 1 89 ? -23.261 15.292 -0.527 1.00 42.06 89 TYR A C 1
ATOM 717 O O . TYR A 1 89 ? -24.315 15.837 -0.844 1.00 42.06 89 TYR A O 1
ATOM 725 N N . TRP A 1 90 ? -23.101 13.967 -0.614 1.00 43.50 90 TRP A N 1
ATOM 726 C CA . TRP A 1 90 ? -24.177 13.082 -1.080 1.00 43.50 90 TRP A CA 1
ATOM 727 C C . TRP A 1 90 ? -25.280 12.884 -0.024 1.00 43.50 90 TRP A C 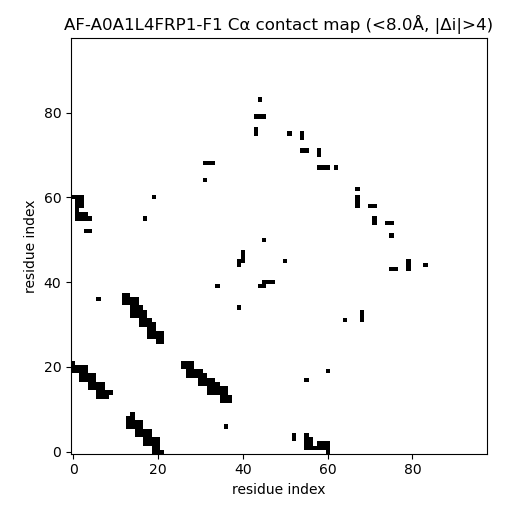1
ATOM 729 O O . TRP A 1 90 ? -26.465 12.939 -0.348 1.00 43.50 90 TRP A O 1
ATOM 739 N N . TYR A 1 91 ? -24.918 12.773 1.262 1.00 44.81 91 TYR A N 1
ATOM 740 C CA . TYR A 1 91 ? -25.902 12.682 2.354 1.00 44.81 91 TYR A CA 1
ATOM 741 C C . TYR A 1 91 ? -26.674 13.986 2.599 1.00 44.81 91 TYR A C 1
ATOM 743 O O . TYR A 1 91 ? -27.826 13.948 3.025 1.00 44.81 91 TYR A O 1
ATOM 751 N N . ARG A 1 92 ? -26.077 15.150 2.312 1.00 41.47 92 ARG A N 1
ATOM 752 C CA . ARG A 1 92 ? -26.740 16.448 2.529 1.00 41.47 92 ARG A CA 1
ATOM 753 C C . ARG A 1 92 ? -27.748 16.815 1.434 1.00 41.47 92 ARG A C 1
ATOM 755 O O . ARG A 1 92 ? -28.601 17.658 1.683 1.00 41.47 92 ARG A O 1
ATOM 762 N N . PHE A 1 93 ? -27.669 16.190 0.257 1.00 46.19 93 PHE A N 1
ATOM 763 C CA . PHE A 1 93 ? -28.595 16.435 -0.856 1.00 46.19 93 PHE A CA 1
ATOM 764 C C . PHE A 1 93 ? -29.866 15.563 -0.780 1.00 46.19 93 PHE A C 1
ATOM 766 O O . PHE A 1 93 ? -30.933 15.983 -1.222 1.00 46.19 93 PHE A O 1
ATOM 773 N N . ASN A 1 94 ? -29.785 14.383 -0.151 1.00 46.44 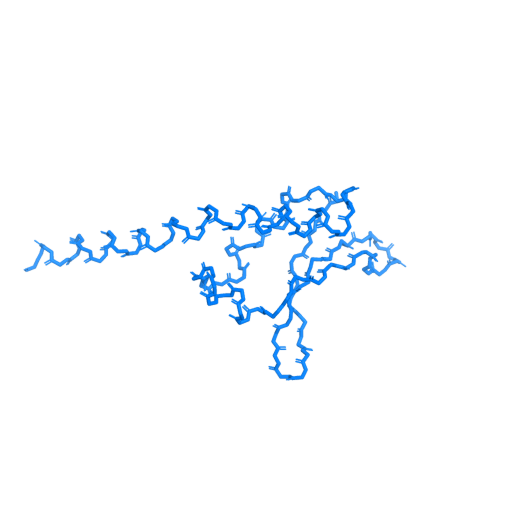94 ASN A N 1
ATOM 774 C CA . ASN A 1 94 ? -30.920 13.458 0.007 1.00 46.44 94 ASN A CA 1
ATOM 775 C C . ASN A 1 94 ? -31.818 13.736 1.231 1.00 46.44 94 ASN A C 1
ATOM 777 O O . ASN A 1 94 ? -32.854 13.104 1.379 1.00 46.44 94 ASN A O 1
ATOM 781 N N . LEU A 1 95 ? -31.446 14.679 2.102 1.00 50.94 95 LEU A N 1
ATOM 782 C CA . LEU A 1 95 ? -32.199 15.039 3.317 1.00 50.94 95 LEU A CA 1
ATOM 783 C C . LEU A 1 95 ? -32.984 16.358 3.197 1.00 50.94 95 LEU A C 1
ATOM 785 O O . LEU A 1 95 ? -33.626 16.767 4.154 1.00 50.94 95 LEU A O 1
ATOM 789 N N . GLN A 1 96 ? -32.918 17.036 2.046 1.00 48.81 96 GLN A N 1
ATOM 790 C CA . GLN A 1 96 ? -33.663 18.280 1.779 1.00 48.81 96 GLN A CA 1
ATOM 791 C C . GLN A 1 96 ? -34.837 18.096 0.803 1.00 48.81 96 GLN A C 1
ATOM 793 O O . GLN A 1 96 ? -35.504 19.070 0.479 1.00 48.81 96 GLN A O 1
ATOM 798 N N . ASN A 1 97 ? -35.085 16.872 0.329 1.00 48.81 97 ASN A N 1
ATOM 799 C CA . ASN A 1 97 ? -36.140 16.568 -0.646 1.00 48.81 97 ASN A CA 1
ATOM 800 C C . ASN A 1 97 ? -37.216 15.618 -0.090 1.00 48.81 97 ASN A C 1
ATOM 802 O O . ASN A 1 97 ? -37.832 14.884 -0.861 1.00 48.81 97 ASN A O 1
ATOM 806 N N . HIS A 1 98 ? -37.435 15.608 1.227 1.00 43.00 98 HIS A N 1
ATOM 807 C CA . HIS A 1 98 ? -38.519 14.840 1.835 1.00 43.00 98 HIS A CA 1
ATOM 808 C C . HIS A 1 98 ? -39.211 15.610 2.957 1.00 43.00 98 HIS A C 1
ATOM 810 O O . HIS A 1 98 ? -38.514 16.396 3.638 1.00 43.00 98 HIS A O 1
#

Sequence (98 aa):
MNYNLCKKKQNGKYYLVLAISKGFKKGYGSQIGLGYWEDIKEKYSLSSIEDIKEIASKIDVNLDKQSAKEEFFKLLKPNSVKTSIQIKYWYRFNLQNH

Mean predicted aligned error: 10.89 Å

Secondary structure (DSSP, 8-state):
--EEEEEEEETTEEEEEEEEE--TTS-EEEEEEEEEHHHHHHHTT-S-SHHHHHHHHHS-TTS-HHHHHHHHHHHHHHHHHHHHHHHHHHHHHTTS--

pLDDT: mean 73.73, std 17.32, range [39.19, 90.5]

Organism: NCBI:txid48003

Radius of gyration: 16.45 Å; Cα contacts (8 Å, |Δi|>4): 120; chains: 1; bounding box: 53×37×29 Å